Protein AF-A0A498E289-F1 (afdb_monomer)

Nearest PDB structures (foldseek):
  4i1d-assembly1_A  TM=8.345E-01  e=1.025E-07  Bradyrhizobium diazoefficiens USDA 110
  4eqb-assembly2_B  TM=7.811E-01  e=3.019E-08  Streptococcus pneumoniae TCH8431/19A
  5l9s-assembly2_B  TM=6.550E-01  e=3.264E-07  Agrobacterium fabrum str. C58
  2v84-assembly1_A  TM=7.276E-01  e=3.528E-06  Treponema pallidum subsp. pallidum str. Nichols
  6dgv-assembly1_A  TM=7.298E-01  e=1.362E-05  Pseudomonas fluorescens

Radius of gyration: 17.03 Å; Cα contacts (8 Å, |Δi|>4): 244; chains: 1; bounding box: 46×29×48 Å

pLDDT: mean 92.68, std 7.37, range [53.5, 98.56]

Structure (mmCIF, N/CA/C/O backbone):
data_AF-A0A498E289-F1
#
_entry.id   AF-A0A498E289-F1
#
loop_
_atom_site.group_PDB
_atom_site.id
_atom_site.type_symbol
_atom_site.label_atom_id
_atom_site.label_alt_id
_atom_site.label_comp_id
_atom_site.label_asym_id
_atom_site.label_entity_id
_atom_site.label_seq_id
_atom_site.pdbx_PDB_ins_code
_atom_site.Cartn_x
_atom_site.Cartn_y
_atom_site.Cartn_z
_atom_site.occupancy
_atom_site.B_iso_or_equiv
_atom_site.auth_seq_id
_atom_site.auth_comp_id
_atom_site.auth_asym_id
_atom_site.auth_atom_id
_atom_site.pdbx_PDB_model_num
ATOM 1 N N . ASP A 1 1 ? -0.126 7.479 -25.626 1.00 53.50 1 ASP A N 1
ATOM 2 C CA . ASP A 1 1 ? 0.412 6.115 -25.673 1.00 53.50 1 ASP A CA 1
ATOM 3 C C . ASP A 1 1 ? 0.260 5.476 -24.292 1.00 53.50 1 ASP A C 1
ATOM 5 O O . ASP A 1 1 ? 1.021 5.793 -23.390 1.00 53.50 1 ASP A O 1
ATOM 9 N N . PHE A 1 2 ? -0.839 4.753 -24.045 1.00 53.94 2 PHE A N 1
ATOM 10 C CA . PHE A 1 2 ? -1.236 4.316 -22.687 1.00 53.94 2 PHE A CA 1
ATOM 11 C C . PHE A 1 2 ? -0.580 2.993 -22.269 1.00 53.94 2 PHE A C 1
ATOM 13 O O . PHE A 1 2 ? -0.311 2.780 -21.091 1.00 53.94 2 PHE A O 1
ATOM 20 N N . LEU A 1 3 ? -0.308 2.114 -23.236 1.00 62.62 3 LEU A N 1
ATOM 21 C CA . LEU A 1 3 ? 0.202 0.767 -22.981 1.00 62.62 3 LEU A CA 1
ATOM 22 C C . LEU A 1 3 ? 1.709 0.720 -22.714 1.00 62.62 3 LEU A C 1
ATOM 24 O O . LEU A 1 3 ? 2.156 -0.259 -22.131 1.00 62.62 3 LEU A O 1
ATOM 28 N N . LYS A 1 4 ? 2.466 1.756 -23.115 1.00 73.12 4 LYS A N 1
ATOM 29 C CA . LYS A 1 4 ? 3.939 1.768 -23.081 1.00 73.12 4 LYS A CA 1
ATOM 30 C C . LYS A 1 4 ? 4.516 0.467 -23.654 1.00 73.12 4 LYS A C 1
ATOM 32 O O . LYS A 1 4 ? 5.196 -0.266 -22.948 1.00 73.12 4 LYS A O 1
ATOM 37 N N . ALA A 1 5 ? 4.190 0.160 -24.913 1.00 74.25 5 ALA A N 1
ATOM 38 C CA . ALA A 1 5 ? 4.565 -1.102 -25.566 1.00 74.25 5 ALA A CA 1
ATOM 39 C C . ALA A 1 5 ? 6.067 -1.415 -25.437 1.00 74.25 5 ALA A C 1
ATOM 41 O O . ALA A 1 5 ? 6.4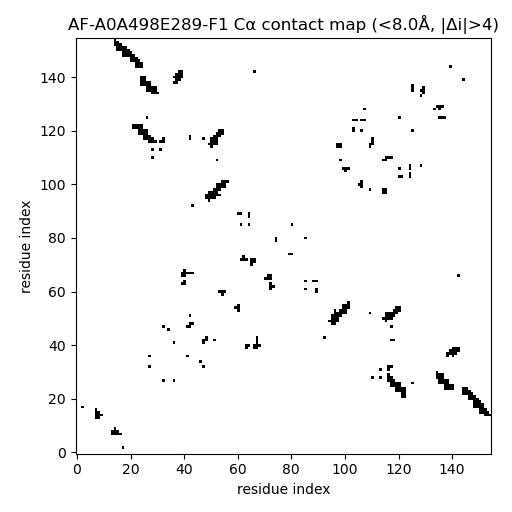34 -2.544 -25.129 1.00 74.25 5 ALA A O 1
ATOM 42 N N . GLU A 1 6 ? 6.902 -0.378 -25.516 1.00 84.12 6 GLU A N 1
ATOM 43 C CA . GLU A 1 6 ? 8.354 -0.430 -25.313 1.00 84.12 6 GLU A CA 1
ATOM 44 C C . GLU A 1 6 ? 8.799 -1.039 -23.966 1.00 84.12 6 GLU A C 1
ATOM 46 O O . GLU A 1 6 ? 9.915 -1.528 -23.859 1.00 84.12 6 GLU A O 1
ATOM 51 N N . TYR A 1 7 ? 7.949 -1.064 -22.928 1.00 83.38 7 TYR A N 1
ATOM 52 C CA . TYR A 1 7 ? 8.266 -1.721 -21.645 1.00 83.38 7 TYR A CA 1
ATOM 53 C C . TYR A 1 7 ? 8.280 -3.248 -21.753 1.00 83.38 7 TYR A C 1
ATOM 55 O O . TYR A 1 7 ? 8.773 -3.925 -20.849 1.00 83.38 7 TYR A O 1
ATOM 63 N N . PHE A 1 8 ? 7.700 -3.786 -22.822 1.00 85.56 8 PHE A N 1
ATOM 64 C CA . PHE A 1 8 ? 7.554 -5.214 -23.065 1.00 85.56 8 PHE A CA 1
ATOM 65 C C . PHE A 1 8 ? 8.393 -5.694 -24.252 1.00 85.56 8 PHE A C 1
ATOM 67 O O . PHE A 1 8 ? 8.268 -6.851 -24.657 1.00 85.56 8 PHE A O 1
ATOM 74 N N . GLU A 1 9 ? 9.237 -4.819 -24.794 1.00 88.25 9 GLU A N 1
ATOM 75 C CA . GLU A 1 9 ? 10.114 -5.092 -25.924 1.00 88.25 9 GLU A CA 1
ATOM 76 C C . GLU A 1 9 ? 11.581 -5.084 -25.486 1.00 88.25 9 GLU A C 1
ATOM 78 O O . GLU A 1 9 ? 11.989 -4.306 -24.623 1.00 88.25 9 GLU A O 1
ATOM 83 N N . GLN A 1 10 ? 12.390 -5.942 -26.102 1.00 87.94 10 GLN A N 1
ATOM 84 C CA . GLN A 1 10 ? 13.845 -5.907 -25.980 1.00 87.94 10 GLN A CA 1
ATOM 85 C C . GLN A 1 10 ? 14.456 -6.255 -27.341 1.00 87.94 10 GLN A C 1
ATOM 87 O O . GLN A 1 10 ? 14.024 -7.197 -27.995 1.00 87.94 10 GLN A O 1
ATOM 92 N N . ASP A 1 11 ? 15.431 -5.465 -27.799 1.00 90.69 11 ASP A N 1
ATOM 93 C CA . ASP A 1 11 ? 16.131 -5.677 -29.078 1.00 90.69 11 ASP A CA 1
ATOM 94 C C . ASP A 1 11 ? 15.202 -5.810 -30.310 1.00 90.69 11 ASP A C 1
ATOM 96 O O . ASP A 1 11 ? 15.543 -6.459 -31.297 1.00 90.69 11 ASP A O 1
ATOM 100 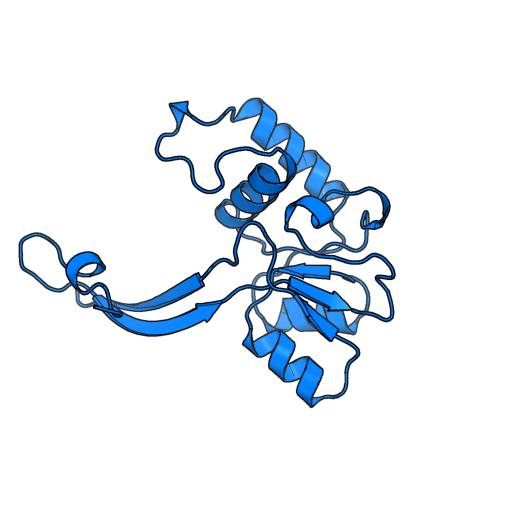N N . GLY A 1 12 ? 14.031 -5.159 -30.270 1.00 88.00 12 GLY A N 1
ATOM 101 C CA . GLY A 1 12 ? 13.028 -5.173 -31.344 1.00 88.00 12 GLY A CA 1
ATOM 102 C C . GLY A 1 12 ? 12.037 -6.342 -31.294 1.00 88.00 12 GLY A C 1
ATOM 103 O O . GLY A 1 12 ? 11.162 -6.419 -32.153 1.00 88.00 12 GLY A O 1
ATOM 104 N N . GLU A 1 13 ? 12.143 -7.219 -30.295 1.00 88.62 13 GLU A N 1
ATOM 105 C CA . GLU A 1 13 ? 11.262 -8.372 -30.093 1.00 88.62 13 GLU A CA 1
ATOM 106 C C . GLU A 1 13 ? 10.309 -8.149 -28.907 1.00 88.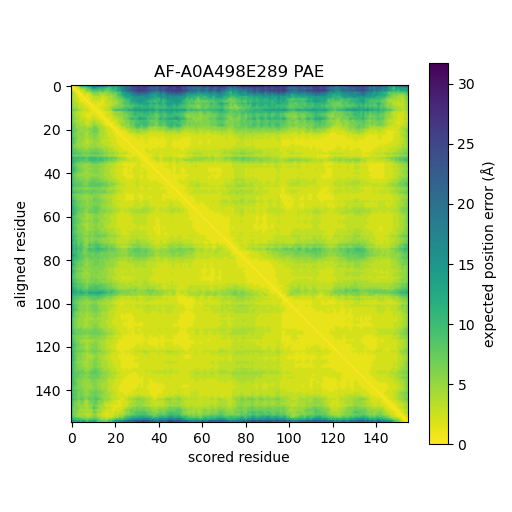62 13 GLU A C 1
ATOM 108 O O . GLU A 1 13 ? 10.677 -7.531 -27.906 1.00 88.62 13 GLU A O 1
ATOM 113 N N . VAL A 1 14 ? 9.083 -8.678 -28.997 1.00 88.62 14 VAL A N 1
ATOM 114 C CA . VAL A 1 14 ? 8.054 -8.567 -27.945 1.00 88.62 14 VAL A CA 1
ATOM 115 C C . VAL A 1 14 ? 8.145 -9.753 -26.985 1.00 88.62 14 VAL A C 1
ATOM 117 O O . VAL A 1 14 ? 7.912 -10.897 -27.373 1.00 88.62 14 VAL A O 1
ATOM 120 N N . TYR A 1 15 ? 8.389 -9.475 -25.704 1.00 89.19 15 TYR A N 1
ATOM 121 C CA . TYR A 1 15 ? 8.521 -10.483 -24.643 1.00 89.19 15 TYR A CA 1
ATOM 122 C C . TYR A 1 15 ? 7.315 -10.555 -23.704 1.00 89.19 15 TYR A C 1
ATOM 124 O O . TYR A 1 15 ? 7.190 -11.513 -22.937 1.00 89.19 15 TYR A O 1
ATOM 132 N N . GLY A 1 16 ? 6.417 -9.570 -23.756 1.00 88.75 16 GLY A N 1
ATOM 133 C CA . GLY A 1 16 ? 5.265 -9.479 -22.866 1.00 88.75 16 GLY A CA 1
ATOM 134 C C . GLY A 1 16 ? 4.034 -8.883 -23.540 1.00 88.75 16 GLY A C 1
ATOM 135 O O . GLY A 1 16 ? 4.115 -7.895 -24.261 1.00 88.75 16 GLY A O 1
ATOM 136 N N . ILE A 1 17 ? 2.867 -9.467 -23.274 1.00 87.31 17 ILE A N 1
ATOM 137 C CA . ILE A 1 17 ? 1.575 -8.894 -23.657 1.00 87.31 17 ILE A CA 1
ATOM 138 C C . ILE A 1 17 ? 0.827 -8.518 -22.375 1.00 87.31 17 ILE A C 1
ATOM 140 O O . ILE A 1 17 ? 0.449 -9.418 -21.612 1.00 87.31 17 ILE A O 1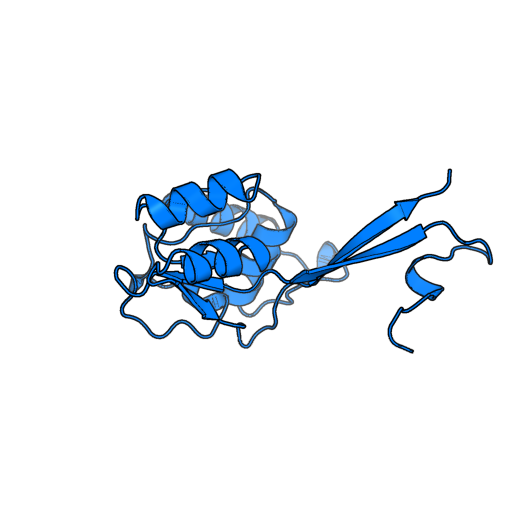
ATOM 144 N N . PRO A 1 18 ? 0.594 -7.221 -22.103 1.00 85.06 18 PRO A N 1
ATOM 145 C CA . PRO A 1 18 ? -0.149 -6.792 -20.925 1.00 85.06 18 PRO A CA 1
ATOM 146 C C . PRO A 1 18 ? -1.596 -7.291 -20.994 1.00 85.06 18 PRO A C 1
ATOM 148 O O . PRO A 1 18 ? -2.286 -7.132 -21.998 1.00 85.06 18 PRO A O 1
ATOM 151 N N . ARG A 1 19 ? -2.063 -7.896 -19.900 1.00 86.69 19 ARG A N 1
ATOM 152 C CA . ARG A 1 19 ? -3.389 -8.523 -19.788 1.00 86.69 19 ARG A CA 1
ATOM 153 C C . ARG A 1 19 ? -4.281 -7.821 -18.776 1.00 86.69 19 ARG A C 1
ATOM 155 O O . ARG A 1 19 ? -5.460 -7.613 -19.039 1.00 86.69 19 ARG A O 1
ATOM 162 N N . SER A 1 20 ? -3.736 -7.486 -17.611 1.00 87.38 20 SER A N 1
ATOM 163 C CA . SER A 1 20 ? -4.477 -6.799 -16.551 1.00 87.38 20 SER A CA 1
ATOM 164 C C . SER A 1 20 ? -3.658 -5.670 -15.969 1.00 87.38 20 SER A C 1
ATOM 166 O O . SER A 1 20 ? -2.441 -5.781 -15.848 1.00 87.38 20 SER A O 1
ATOM 168 N N . PHE A 1 21 ? -4.364 -4.641 -15.526 1.00 87.12 21 PHE A N 1
ATOM 169 C CA . PHE A 1 21 ? -3.855 -3.555 -14.707 1.00 87.12 21 PHE A CA 1
ATOM 170 C C . PHE A 1 21 ? -4.586 -3.569 -13.366 1.00 87.12 21 PHE A C 1
ATOM 172 O O . PHE A 1 21 ? -5.786 -3.843 -13.317 1.00 87.12 21 PHE A O 1
ATOM 179 N N . GLY A 1 22 ? -3.883 -3.241 -12.291 1.00 90.44 22 GLY A N 1
ATOM 180 C CA . GLY A 1 22 ? -4.498 -3.032 -10.991 1.00 90.44 22 GLY A CA 1
ATOM 181 C C . GLY A 1 22 ? -3.730 -2.025 -10.155 1.00 90.44 22 GLY A C 1
ATOM 182 O O . GLY A 1 22 ? -2.580 -1.698 -10.442 1.00 90.44 22 GLY A O 1
ATOM 183 N N . GLN A 1 23 ? -4.391 -1.529 -9.114 1.00 94.19 23 GLN A N 1
ATOM 184 C CA . GLN A 1 23 ? -3.818 -0.602 -8.145 1.00 94.19 23 GLN A CA 1
ATOM 185 C C . GLN A 1 23 ? -3.910 -1.193 -6.740 1.00 94.19 23 GLN A C 1
ATOM 187 O O . GLN A 1 23 ? -4.767 -2.043 -6.464 1.00 94.19 23 GLN A O 1
ATOM 192 N N . THR A 1 24 ? -3.028 -0.708 -5.877 1.00 96.25 24 THR A N 1
ATOM 193 C CA . THR A 1 24 ? -2.943 -1.048 -4.461 1.00 96.25 24 THR A CA 1
ATOM 194 C C . THR A 1 24 ? -3.133 0.231 -3.633 1.00 96.25 24 THR A C 1
ATOM 196 O O . THR A 1 24 ? -2.145 0.790 -3.143 1.00 96.25 24 THR A O 1
ATOM 199 N N . PRO A 1 25 ? -4.356 0.793 -3.567 1.00 97.38 25 PRO A N 1
ATOM 2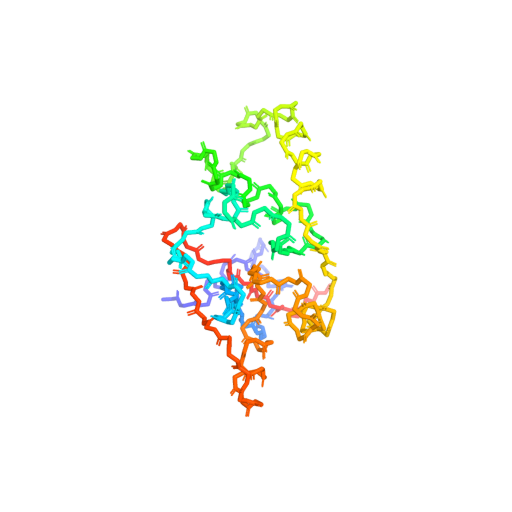00 C CA . PRO A 1 25 ? -4.664 1.887 -2.644 1.00 97.38 25 PRO A CA 1
ATOM 201 C C . PRO A 1 25 ? -4.674 1.389 -1.192 1.00 97.38 25 PRO A C 1
ATOM 203 O O . PRO A 1 25 ? -4.451 0.206 -0.925 1.00 97.38 25 PRO A O 1
ATOM 206 N N . LEU A 1 26 ? -4.959 2.294 -0.262 1.00 98.31 26 LEU A N 1
ATOM 207 C CA . LEU A 1 26 ? -5.214 1.962 1.132 1.00 98.31 26 LEU A CA 1
ATOM 208 C C . LEU A 1 26 ? -6.686 1.568 1.310 1.00 98.31 26 LEU A C 1
ATOM 210 O O . LEU A 1 26 ? -7.584 2.244 0.803 1.00 98.31 26 LEU A O 1
ATOM 214 N N . ALA A 1 27 ? -6.913 0.466 2.018 1.00 98.50 27 ALA A N 1
ATOM 215 C CA . ALA A 1 27 ? -8.181 0.149 2.658 1.00 98.50 27 ALA A CA 1
ATOM 216 C C . ALA A 1 27 ? -8.142 0.685 4.086 1.00 98.50 27 ALA A C 1
ATOM 218 O O . ALA A 1 27 ? -7.193 0.372 4.804 1.00 98.50 27 ALA A O 1
ATOM 219 N N . VAL A 1 28 ? -9.154 1.450 4.484 1.00 98.56 28 VAL A N 1
ATOM 220 C CA . VAL A 1 28 ? -9.298 1.996 5.839 1.00 98.56 28 VAL A CA 1
ATOM 221 C C . VAL A 1 28 ? -10.623 1.503 6.407 1.00 98.56 28 VAL A C 1
ATOM 223 O O . VAL A 1 28 ? -11.670 1.808 5.847 1.00 98.56 28 VAL A O 1
ATOM 226 N N . ASN A 1 29 ? -10.588 0.711 7.476 1.00 98.31 29 ASN A N 1
ATOM 227 C CA . ASN A 1 29 ? -11.777 0.311 8.220 1.00 98.31 29 ASN A CA 1
ATOM 228 C C . ASN A 1 29 ? -12.191 1.462 9.151 1.00 98.31 29 ASN A C 1
ATOM 230 O O . ASN A 1 29 ? -11.501 1.744 10.132 1.00 98.31 29 ASN A O 1
ATOM 234 N N . THR A 1 30 ? -13.307 2.120 8.839 1.00 97.81 30 THR A N 1
ATOM 235 C CA . THR A 1 30 ? -13.772 3.328 9.539 1.00 97.81 30 THR A CA 1
ATOM 236 C C . THR A 1 30 ? -14.371 3.054 10.917 1.00 97.81 30 THR A C 1
ATOM 238 O O . THR A 1 30 ? -14.616 4.002 11.656 1.00 97.81 30 THR A O 1
ATOM 241 N N . ASP A 1 31 ? -14.591 1.788 11.283 1.00 96.75 31 ASP A N 1
ATOM 242 C CA . ASP A 1 31 ? -15.022 1.415 12.639 1.00 96.75 31 ASP A CA 1
ATOM 243 C C . ASP A 1 31 ? -13.832 1.305 13.613 1.00 96.75 31 ASP A C 1
ATOM 245 O O . ASP A 1 31 ? -14.019 1.349 14.827 1.00 96.75 31 ASP A O 1
ATOM 249 N N . ILE A 1 32 ? -12.604 1.183 13.090 1.00 96.25 32 ILE A N 1
ATOM 250 C CA . ILE A 1 32 ? -11.366 1.016 13.875 1.00 96.25 32 ILE A CA 1
ATOM 251 C C . ILE A 1 32 ? -10.485 2.264 13.791 1.00 96.25 32 ILE A C 1
ATOM 253 O O . ILE A 1 32 ? -9.853 2.658 14.770 1.00 96.25 32 ILE A O 1
ATOM 257 N N . VAL A 1 33 ? -10.396 2.864 12.602 1.00 97.81 33 VAL A N 1
ATOM 258 C CA . VAL A 1 33 ? -9.480 3.967 12.315 1.00 97.81 33 VAL A CA 1
ATOM 259 C C . VAL A 1 33 ? -10.246 5.283 12.301 1.00 97.81 33 VAL A C 1
ATOM 261 O O . VAL A 1 33 ? -10.968 5.581 11.356 1.00 97.81 33 VAL A O 1
ATOM 264 N N . GLU A 1 34 ? -10.047 6.086 13.347 1.00 93.69 34 GLU A N 1
ATOM 265 C CA . GLU A 1 34 ? -10.668 7.413 13.474 1.00 93.69 34 GLU A CA 1
ATOM 266 C C . GLU A 1 34 ? -9.850 8.536 12.817 1.00 93.69 34 GLU A C 1
ATOM 268 O O . GLU A 1 34 ? -10.388 9.602 12.513 1.00 93.69 34 GLU A O 1
ATOM 273 N N . GLN A 1 35 ? -8.539 8.336 12.627 1.00 94.12 35 GLN A N 1
ATOM 274 C CA . GLN A 1 35 ? -7.688 9.350 12.007 1.00 94.12 35 GLN A CA 1
ATOM 275 C C . GLN A 1 35 ? -7.923 9.438 10.494 1.00 94.12 35 GLN A C 1
ATOM 277 O O . GLN A 1 35 ? -8.131 8.428 9.824 1.00 94.12 35 GLN A O 1
ATOM 282 N N . ASP A 1 36 ? -7.813 10.648 9.948 1.00 96.12 36 ASP A N 1
ATOM 283 C CA . ASP A 1 36 ? -7.855 10.868 8.504 1.00 96.12 36 ASP A CA 1
ATOM 284 C C . ASP A 1 36 ? -6.560 10.347 7.863 1.00 96.12 36 ASP A C 1
ATOM 286 O O . ASP A 1 36 ? -5.489 10.934 8.025 1.00 96.12 36 ASP A O 1
ATOM 290 N N . VAL A 1 37 ? -6.649 9.202 7.183 1.00 98.00 37 VAL A N 1
ATOM 291 C CA . VAL A 1 37 ? -5.524 8.586 6.473 1.00 98.00 37 VAL A CA 1
ATOM 292 C C . VAL A 1 37 ? -5.490 9.146 5.060 1.00 98.00 37 VAL A C 1
ATOM 294 O O . VAL A 1 37 ? -6.407 8.922 4.274 1.00 98.00 37 VAL A O 1
ATOM 297 N N . THR A 1 38 ? -4.404 9.826 4.703 1.00 97.69 38 THR A N 1
ATOM 298 C CA . THR A 1 38 ? -4.240 10.473 3.390 1.00 97.69 38 THR A CA 1
ATOM 299 C C . THR A 1 38 ? -2.904 10.153 2.722 1.00 97.69 38 THR A C 1
ATOM 301 O O . THR A 1 38 ? -2.703 10.470 1.545 1.00 97.69 38 THR A O 1
ATOM 304 N N . ALA A 1 39 ? -1.995 9.495 3.440 1.00 97.31 39 ALA A N 1
ATOM 305 C CA . ALA A 1 39 ? -0.631 9.235 3.015 1.00 97.31 39 ALA A CA 1
ATOM 306 C C . ALA A 1 39 ? -0.165 7.814 3.381 1.00 97.31 39 ALA A C 1
ATOM 308 O O . ALA A 1 39 ? -0.661 7.186 4.314 1.00 97.31 39 ALA A O 1
ATOM 309 N N . LEU A 1 40 ? 0.822 7.293 2.648 1.00 95.94 40 LEU A N 1
ATOM 310 C CA . LEU A 1 40 ? 1.537 6.069 3.032 1.00 95.94 40 LEU A CA 1
ATOM 311 C C . LEU A 1 40 ? 2.334 6.283 4.324 1.00 95.94 40 LEU A C 1
ATOM 313 O O . LEU A 1 40 ? 2.453 5.358 5.127 1.00 95.94 40 LEU A O 1
ATOM 317 N N . ALA A 1 41 ? 2.858 7.493 4.529 1.00 95.44 41 ALA A N 1
ATOM 318 C CA . ALA A 1 41 ? 3.562 7.879 5.744 1.00 95.44 41 ALA A CA 1
ATOM 319 C C . ALA A 1 41 ? 2.693 7.752 7.008 1.00 95.44 41 ALA A C 1
ATOM 321 O O . ALA A 1 41 ? 3.225 7.435 8.073 1.00 95.44 41 ALA A O 1
ATOM 322 N N . ASP A 1 42 ? 1.369 7.914 6.891 1.00 95.81 42 ASP A N 1
ATOM 323 C CA . ASP A 1 42 ? 0.450 7.792 8.029 1.00 95.81 42 ASP A CA 1
ATOM 324 C C . ASP A 1 42 ? 0.515 6.394 8.655 1.00 95.81 42 ASP A C 1
ATOM 326 O O . ASP A 1 42 ? 0.376 6.252 9.861 1.00 95.81 42 ASP A O 1
ATOM 330 N N . LEU A 1 43 ? 0.827 5.356 7.871 1.00 94.31 43 LEU A N 1
ATOM 331 C CA . LEU A 1 43 ? 0.928 3.969 8.345 1.00 94.31 43 LEU A CA 1
ATOM 332 C C . LEU A 1 43 ? 2.042 3.733 9.387 1.00 94.31 43 LEU A C 1
ATOM 334 O O . LEU A 1 43 ? 2.165 2.632 9.926 1.00 94.31 43 LEU A O 1
ATOM 338 N N . TRP A 1 44 ? 2.884 4.735 9.632 1.00 92.56 44 TRP A N 1
ATOM 339 C CA . TRP A 1 44 ? 3.983 4.704 10.597 1.00 92.56 44 TRP A CA 1
ATOM 340 C C . TRP A 1 44 ? 3.741 5.596 11.817 1.00 92.56 44 TRP A C 1
ATOM 342 O O . TRP A 1 44 ? 4.637 5.752 12.647 1.00 92.56 44 TRP A O 1
ATOM 352 N N . THR A 1 45 ? 2.558 6.197 11.943 1.00 92.12 45 THR A N 1
ATOM 353 C CA . THR A 1 45 ? 2.231 7.051 13.083 1.00 92.12 45 THR A CA 1
ATOM 354 C C . THR A 1 45 ? 1.800 6.222 14.292 1.00 92.12 45 THR A C 1
ATOM 356 O O . THR A 1 45 ? 1.223 5.141 14.173 1.00 92.12 45 THR A O 1
ATOM 359 N N . GLU A 1 46 ? 2.068 6.751 15.487 1.00 92.00 46 GLU A N 1
ATOM 360 C CA . GLU A 1 46 ? 1.681 6.124 16.756 1.00 92.00 46 GLU A CA 1
ATOM 361 C C . GLU A 1 46 ? 0.177 5.787 16.851 1.00 92.00 46 GLU A C 1
ATOM 363 O O . GLU A 1 46 ? -0.131 4.687 17.306 1.00 92.00 46 GLU A O 1
ATOM 368 N N . PRO A 1 47 ? -0.772 6.627 16.376 1.00 93.38 47 PRO A N 1
ATOM 369 C CA . PRO A 1 47 ? -2.199 6.304 16.452 1.00 93.38 47 PRO A CA 1
ATOM 370 C C . PRO A 1 47 ? -2.632 5.076 15.644 1.00 93.38 47 PRO A C 1
ATOM 372 O O . PRO A 1 47 ? -3.684 4.513 15.931 1.00 93.38 47 PRO A O 1
ATOM 375 N N . LEU A 1 48 ? -1.855 4.657 14.640 1.00 94.94 48 LEU A N 1
ATOM 376 C CA . LEU A 1 48 ? -2.140 3.445 13.870 1.00 94.94 48 LEU A CA 1
ATOM 377 C C . LEU A 1 48 ? -1.328 2.226 14.324 1.00 94.94 48 LEU A C 1
ATOM 379 O O . LEU A 1 48 ? -1.518 1.126 13.793 1.00 94.94 48 LEU A O 1
ATOM 383 N N . ALA A 1 49 ? -0.422 2.385 15.290 1.00 93.69 49 ALA A N 1
ATOM 384 C CA . ALA A 1 49 ? 0.383 1.282 15.794 1.00 93.69 49 ALA A CA 1
ATOM 385 C C . ALA A 1 49 ? -0.510 0.121 16.265 1.00 93.69 49 ALA A C 1
ATOM 387 O O . ALA A 1 49 ? -1.478 0.314 16.997 1.00 93.69 49 ALA A O 1
ATOM 388 N N . GLY A 1 50 ? -0.190 -1.098 15.824 1.00 94.81 50 GLY A N 1
ATOM 389 C CA . GLY A 1 50 ? -0.938 -2.303 16.184 1.00 94.81 50 GLY A CA 1
ATOM 390 C C . GLY A 1 50 ? -2.215 -2.554 15.379 1.00 94.81 50 GLY A C 1
ATOM 391 O O . GLY A 1 50 ? -2.809 -3.607 15.568 1.00 94.81 50 GLY A O 1
ATOM 392 N N . VAL A 1 51 ? -2.616 -1.657 14.466 1.00 96.69 51 VAL A N 1
ATOM 393 C CA . VAL A 1 51 ? -3.751 -1.880 13.539 1.00 96.69 51 VAL A CA 1
ATOM 394 C C . VAL A 1 51 ? -3.367 -1.753 12.064 1.00 96.69 51 VAL A C 1
ATOM 396 O O . VAL A 1 51 ? -4.197 -1.964 11.180 1.00 96.69 51 VAL A O 1
ATOM 399 N N . VAL A 1 52 ? -2.113 -1.424 11.750 1.00 96.69 52 VAL A N 1
ATOM 400 C CA . VAL A 1 52 ? -1.657 -1.387 10.356 1.00 96.69 52 VAL A CA 1
ATOM 401 C C . VAL A 1 52 ? -1.319 -2.787 9.865 1.00 96.69 52 VAL A C 1
ATOM 403 O O . VAL A 1 52 ? -0.537 -3.48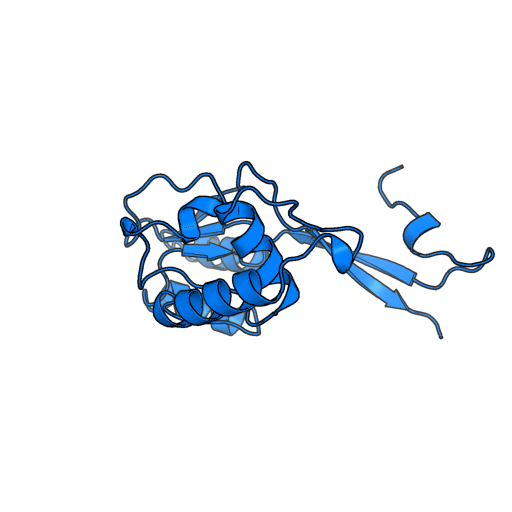9 10.500 1.00 96.69 52 VAL A O 1
ATOM 406 N N . GLY A 1 53 ? -1.819 -3.157 8.691 1.00 96.62 53 GLY A N 1
ATOM 407 C CA . GLY A 1 53 ? -1.405 -4.350 7.957 1.00 96.62 53 GLY A CA 1
ATOM 408 C C . GLY A 1 53 ? -0.501 -4.036 6.766 1.00 96.62 53 GLY A C 1
ATOM 409 O O . GLY A 1 53 ? -0.261 -2.882 6.404 1.00 96.62 53 GLY A O 1
ATOM 410 N N . GLY A 1 54 ? 0.003 -5.072 6.106 1.00 94.81 54 GLY A N 1
ATOM 411 C CA . GLY A 1 54 ? 0.845 -4.883 4.930 1.00 94.81 54 GLY A CA 1
ATOM 412 C C . GLY A 1 54 ? 1.011 -6.130 4.083 1.00 94.81 54 GLY A C 1
ATOM 413 O O . GLY A 1 54 ? 0.729 -7.249 4.503 1.00 94.81 54 GLY A O 1
ATOM 414 N N . ARG A 1 55 ? 1.509 -5.942 2.860 1.00 94.94 55 ARG A N 1
ATOM 415 C CA . ARG A 1 55 ? 1.875 -7.069 2.004 1.00 94.94 55 ARG A CA 1
ATOM 416 C C . ARG A 1 55 ? 3.149 -7.719 2.541 1.00 94.94 55 ARG A C 1
ATOM 418 O O . ARG A 1 55 ? 4.132 -7.021 2.774 1.00 94.94 55 ARG A O 1
ATOM 425 N N . ASP A 1 56 ? 3.164 -9.041 2.639 1.00 95.12 56 ASP A N 1
ATOM 426 C CA . ASP A 1 56 ? 4.388 -9.832 2.833 1.00 95.12 56 ASP A CA 1
ATOM 427 C C . ASP A 1 56 ? 5.255 -9.841 1.550 1.00 95.12 56 ASP A C 1
ATOM 429 O O . ASP A 1 56 ? 5.354 -10.827 0.821 1.00 95.12 56 ASP A O 1
ATOM 433 N N . ASP A 1 57 ? 5.764 -8.665 1.181 1.00 93.62 57 ASP A N 1
ATOM 434 C CA . ASP A 1 57 ? 6.603 -8.417 0.011 1.00 93.62 57 ASP A CA 1
ATOM 435 C C . ASP A 1 57 ? 7.651 -7.366 0.379 1.00 93.62 57 ASP A C 1
ATOM 437 O O . ASP A 1 57 ? 7.326 -6.207 0.653 1.00 93.62 57 ASP A O 1
ATOM 441 N N . ALA A 1 58 ? 8.923 -7.768 0.379 1.00 90.50 58 ALA A N 1
ATOM 442 C CA . ALA A 1 58 ? 10.016 -6.907 0.816 1.00 90.50 58 ALA A CA 1
ATOM 443 C C . ALA A 1 58 ? 10.097 -5.604 0.006 1.00 90.50 58 ALA A C 1
ATOM 445 O O . ALA A 1 58 ? 10.334 -4.544 0.575 1.00 90.50 58 ALA A O 1
ATOM 446 N N . ARG A 1 59 ? 9.851 -5.646 -1.310 1.00 90.12 59 ARG A N 1
ATOM 447 C CA . ARG A 1 59 ? 9.934 -4.453 -2.162 1.00 90.12 59 ARG A CA 1
ATOM 448 C C . ARG A 1 59 ? 8.873 -3.426 -1.777 1.00 90.12 59 ARG A C 1
ATOM 450 O O . ARG A 1 59 ? 9.159 -2.230 -1.767 1.00 90.12 59 ARG A O 1
ATOM 457 N N . LEU A 1 60 ? 7.656 -3.872 -1.482 1.00 92.31 60 LEU A N 1
ATOM 458 C CA . LEU A 1 60 ? 6.588 -2.978 -1.043 1.00 92.31 60 LEU A CA 1
ATOM 459 C C . LEU A 1 60 ? 6.844 -2.436 0.361 1.00 92.31 60 LEU A C 1
ATOM 461 O O . LEU A 1 60 ? 6.632 -1.248 0.580 1.00 92.31 60 LEU A O 1
ATOM 465 N N . GLN A 1 61 ? 7.370 -3.255 1.274 1.00 93.06 61 GLN A N 1
ATOM 466 C CA . GLN A 1 61 ? 7.741 -2.785 2.610 1.00 93.06 61 GLN A CA 1
ATOM 467 C C . GLN A 1 61 ? 8.806 -1.677 2.556 1.00 93.06 61 GLN A C 1
ATOM 469 O O . GLN A 1 61 ? 8.657 -0.662 3.234 1.00 93.06 61 GLN A O 1
ATOM 474 N N . VAL A 1 62 ? 9.816 -1.803 1.684 1.00 94.00 62 VAL A N 1
ATOM 475 C CA . VAL A 1 62 ? 10.801 -0.731 1.439 1.00 94.00 62 VAL A CA 1
ATOM 476 C C . VAL A 1 62 ? 10.127 0.540 0.920 1.00 94.00 62 VAL A C 1
ATOM 478 O O . VAL A 1 62 ? 10.391 1.623 1.431 1.00 94.00 62 VAL A O 1
ATOM 481 N N . LEU A 1 63 ? 9.216 0.424 -0.051 1.00 94.06 63 LEU A N 1
ATOM 482 C CA . LEU A 1 63 ? 8.489 1.576 -0.595 1.00 94.06 63 LEU A CA 1
ATOM 483 C C . LEU A 1 63 ? 7.688 2.312 0.491 1.00 94.06 63 LEU A C 1
ATOM 485 O O . LEU A 1 63 ? 7.731 3.539 0.552 1.00 94.06 63 LEU A O 1
ATOM 489 N N . TYR A 1 64 ? 6.974 1.580 1.351 1.00 92.75 64 TYR A N 1
ATOM 490 C CA . TYR A 1 64 ? 6.178 2.174 2.431 1.00 92.75 64 TYR A CA 1
ATOM 491 C C . TYR A 1 64 ? 7.055 2.818 3.503 1.00 92.75 64 TYR A C 1
ATOM 493 O O . TYR A 1 64 ? 6.753 3.919 3.958 1.00 92.75 64 TYR A O 1
ATOM 501 N N . ARG A 1 65 ? 8.167 2.172 3.871 1.00 94.56 65 ARG A N 1
ATOM 502 C CA . ARG A 1 65 ? 9.168 2.757 4.770 1.00 94.56 65 ARG A CA 1
ATOM 503 C C . ARG A 1 65 ? 9.724 4.054 4.183 1.00 94.56 65 ARG A C 1
ATOM 505 O O . ARG A 1 65 ? 9.802 5.054 4.890 1.00 94.56 65 ARG A O 1
ATOM 512 N N . ASN A 1 66 ? 10.077 4.068 2.900 1.00 95.50 66 ASN A N 1
ATOM 513 C CA . ASN A 1 66 ? 10.643 5.254 2.259 1.00 95.50 66 ASN A CA 1
ATOM 514 C C . ASN A 1 66 ? 9.645 6.414 2.220 1.00 95.50 66 ASN A C 1
ATOM 516 O O . ASN A 1 66 ? 10.038 7.543 2.500 1.00 95.50 66 ASN A O 1
ATOM 520 N N . ALA A 1 67 ? 8.357 6.142 1.977 1.00 94.69 67 ALA A N 1
ATOM 521 C CA . ALA A 1 67 ? 7.313 7.158 2.106 1.00 94.69 67 ALA A CA 1
ATOM 522 C C . ALA A 1 67 ? 7.294 7.778 3.515 1.00 94.69 67 ALA A C 1
ATOM 524 O O . ALA A 1 67 ? 7.336 8.998 3.650 1.00 94.69 67 ALA A O 1
ATOM 525 N N . ALA A 1 68 ? 7.337 6.947 4.561 1.00 93.44 68 ALA A N 1
ATOM 526 C CA . ALA A 1 68 ? 7.341 7.408 5.950 1.00 93.44 68 ALA A CA 1
ATOM 527 C C . ALA A 1 68 ? 8.590 8.213 6.343 1.00 93.44 68 ALA A C 1
ATOM 529 O O . ALA A 1 68 ? 8.519 9.089 7.202 1.00 93.44 68 ALA A O 1
ATOM 530 N N . LYS A 1 69 ? 9.739 7.936 5.719 1.00 94.50 69 LYS A N 1
ATOM 531 C CA . LYS A 1 69 ? 11.008 8.630 5.993 1.00 94.50 69 LYS A CA 1
ATOM 532 C C . LYS A 1 69 ? 11.275 9.809 5.050 1.00 94.50 69 LYS A C 1
ATOM 534 O O . LYS A 1 69 ? 12.281 10.493 5.214 1.00 94.50 69 LYS A O 1
ATOM 539 N N . GLY A 1 70 ? 10.386 10.069 4.087 1.00 93.50 70 GLY A N 1
ATOM 540 C CA . GLY A 1 70 ? 10.579 11.110 3.072 1.00 93.50 70 GLY A CA 1
ATOM 541 C C . GLY A 1 70 ? 11.710 10.798 2.085 1.00 93.50 70 GLY A C 1
ATOM 542 O O . GLY A 1 70 ? 12.303 11.708 1.508 1.00 93.50 70 GLY A O 1
ATOM 543 N N . GLU A 1 71 ? 12.027 9.520 1.902 1.00 94.38 71 GLU A N 1
ATOM 544 C CA . GLU A 1 71 ? 13.053 9.038 0.983 1.00 94.38 71 GLU A CA 1
ATOM 545 C C . GLU A 1 71 ? 12.477 8.732 -0.410 1.00 94.38 71 GLU A C 1
ATOM 547 O O . GLU A 1 71 ? 11.263 8.558 -0.566 1.00 94.38 71 GLU A O 1
ATOM 552 N N . PRO A 1 72 ? 13.321 8.621 -1.456 1.00 92.75 72 PRO A N 1
ATOM 553 C CA . PRO A 1 72 ? 12.866 8.195 -2.774 1.00 92.75 72 PRO A CA 1
ATOM 554 C C . PRO A 1 72 ? 12.095 6.867 -2.711 1.00 92.75 72 PRO A C 1
ATOM 556 O O . PRO A 1 72 ? 12.632 5.838 -2.306 1.00 92.75 72 PRO A O 1
ATOM 559 N N . LEU A 1 73 ? 10.836 6.866 -3.163 1.00 91.25 73 LEU A N 1
ATOM 560 C CA . LEU A 1 73 ? 9.961 5.681 -3.107 1.00 91.25 73 LEU A CA 1
ATOM 561 C C . LEU A 1 73 ? 10.494 4.481 -3.902 1.00 91.25 73 LEU A C 1
ATOM 563 O O . LEU A 1 73 ? 10.167 3.334 -3.608 1.00 91.25 73 LEU A O 1
ATOM 567 N N . ASN A 1 74 ? 11.263 4.748 -4.958 1.00 88.62 74 ASN A N 1
ATOM 568 C CA . ASN A 1 74 ? 11.841 3.736 -5.835 1.00 88.62 74 ASN A CA 1
ATOM 569 C C . ASN A 1 74 ? 13.257 4.189 -6.237 1.00 88.62 74 ASN A C 1
ATOM 571 O O . ASN A 1 74 ? 13.404 4.826 -7.286 1.00 88.62 74 ASN A O 1
ATOM 575 N N . PRO A 1 75 ? 14.270 3.939 -5.388 1.00 90.75 75 PRO A N 1
ATOM 576 C CA . PRO A 1 75 ? 15.652 4.322 -5.663 1.00 90.75 75 PRO A CA 1
ATOM 577 C C . PRO A 1 75 ? 16.167 3.629 -6.931 1.00 90.75 75 PRO A C 1
ATOM 579 O O . PRO A 1 75 ? 15.775 2.501 -7.243 1.00 90.75 75 PRO A O 1
ATOM 582 N N . ALA A 1 76 ? 17.016 4.327 -7.688 1.00 89.62 76 ALA A N 1
ATOM 583 C CA . ALA A 1 76 ? 17.538 3.838 -8.965 1.00 89.62 76 ALA A CA 1
ATOM 584 C C . ALA A 1 76 ? 18.844 3.043 -8.804 1.00 89.62 76 ALA A C 1
ATOM 586 O O . ALA A 1 76 ? 19.172 2.241 -9.679 1.00 89.62 76 ALA A O 1
ATOM 587 N N . SER A 1 77 ? 19.564 3.241 -7.696 1.00 92.19 77 SER A N 1
ATOM 588 C CA . SER A 1 77 ? 20.779 2.511 -7.338 1.00 92.19 77 SER A CA 1
ATOM 589 C C . SER A 1 77 ? 20.698 1.942 -5.921 1.00 92.19 77 SER A C 1
ATOM 591 O O . SER A 1 77 ? 20.007 2.478 -5.058 1.00 92.19 77 SER A O 1
ATOM 593 N N . ALA A 1 78 ? 21.451 0.870 -5.669 1.00 90.75 78 ALA A N 1
ATOM 594 C CA . ALA A 1 78 ? 21.672 0.358 -4.317 1.00 90.75 78 ALA A CA 1
ATOM 595 C C . ALA A 1 78 ? 22.501 1.334 -3.462 1.00 90.75 78 ALA A C 1
ATOM 597 O O . ALA A 1 78 ? 22.320 1.375 -2.252 1.00 90.75 78 ALA A O 1
ATOM 598 N N . ASP A 1 79 ? 23.357 2.147 -4.088 1.00 93.88 79 ASP A N 1
ATOM 599 C CA . ASP A 1 79 ? 24.156 3.167 -3.393 1.00 93.88 79 ASP A CA 1
ATOM 600 C C . ASP A 1 79 ? 23.293 4.314 -2.835 1.00 93.88 79 ASP A C 1
ATOM 602 O O . ASP A 1 79 ? 23.732 5.041 -1.947 1.00 93.88 79 ASP A O 1
ATOM 606 N N . ASP A 1 80 ? 22.056 4.461 -3.328 1.00 90.62 80 ASP A N 1
ATOM 607 C CA . ASP A 1 80 ? 21.084 5.447 -2.839 1.00 90.62 80 ASP A CA 1
ATOM 608 C C . ASP A 1 80 ? 20.334 4.956 -1.584 1.00 90.62 80 ASP A C 1
ATOM 610 O O . ASP A 1 80 ? 19.421 5.633 -1.109 1.00 90.62 80 ASP A O 1
ATOM 614 N N . VAL A 1 81 ? 20.662 3.761 -1.075 1.00 94.62 81 VAL A N 1
ATOM 615 C CA . VAL A 1 81 ? 19.929 3.092 0.006 1.00 94.62 81 VAL A CA 1
ATOM 616 C C . VAL A 1 81 ? 20.840 2.850 1.205 1.00 94.62 81 VAL A C 1
ATOM 618 O O . VAL A 1 81 ? 21.798 2.080 1.138 1.00 94.62 81 VAL A O 1
ATOM 621 N N . ASP A 1 82 ? 20.485 3.439 2.347 1.00 95.62 82 ASP A N 1
ATOM 622 C CA . ASP A 1 82 ? 21.049 3.054 3.642 1.00 95.62 82 ASP A CA 1
ATOM 623 C C . ASP A 1 82 ? 20.391 1.748 4.113 1.00 95.62 82 ASP A C 1
ATOM 625 O O . ASP A 1 82 ? 19.334 1.741 4.749 1.00 95.62 82 ASP A O 1
ATOM 629 N N . PHE A 1 83 ? 20.998 0.615 3.752 1.00 95.88 83 PHE A N 1
ATOM 630 C CA . PHE A 1 83 ? 20.459 -0.708 4.074 1.00 95.88 83 PHE A CA 1
ATOM 631 C C . PHE A 1 83 ? 20.448 -1.024 5.572 1.00 95.88 83 PHE A C 1
ATOM 633 O O . PHE A 1 83 ? 19.592 -1.798 6.006 1.00 95.88 83 PHE A O 1
ATOM 640 N N . ASP A 1 84 ? 21.354 -0.442 6.359 1.00 97.19 84 ASP A N 1
ATOM 641 C CA . ASP A 1 84 ? 21.392 -0.669 7.803 1.00 97.19 84 ASP A CA 1
ATOM 642 C C . ASP A 1 84 ? 20.214 0.044 8.475 1.00 97.19 84 ASP A C 1
ATOM 644 O O . ASP A 1 84 ? 19.471 -0.579 9.240 1.00 97.19 84 ASP A O 1
ATOM 648 N N . SER A 1 85 ? 19.977 1.313 8.120 1.00 96.75 85 SER A N 1
ATOM 649 C CA . SER A 1 85 ? 18.812 2.069 8.592 1.00 96.75 85 SER A CA 1
ATOM 650 C C . SER A 1 85 ? 17.501 1.450 8.109 1.00 96.75 85 SER A C 1
ATOM 652 O O . SER A 1 85 ? 16.588 1.236 8.908 1.00 96.75 85 SER A O 1
ATOM 654 N N . LEU A 1 86 ? 17.423 1.086 6.826 1.00 96.38 86 LEU A N 1
ATOM 655 C CA . LEU A 1 86 ? 16.256 0.428 6.246 1.00 96.38 86 LEU A CA 1
ATOM 656 C C . LEU A 1 86 ? 15.921 -0.873 6.980 1.00 96.38 86 LEU A C 1
ATOM 658 O O . LEU A 1 86 ? 14.763 -1.118 7.315 1.00 96.38 86 LEU A O 1
ATOM 662 N N . ARG A 1 87 ? 16.925 -1.715 7.246 1.00 95.69 87 ARG A N 1
ATOM 663 C CA . ARG A 1 87 ? 16.725 -2.982 7.952 1.00 95.69 87 ARG A CA 1
ATOM 664 C C . ARG A 1 87 ? 16.255 -2.760 9.386 1.00 95.69 87 ARG A C 1
ATOM 666 O O . ARG A 1 87 ? 15.369 -3.488 9.821 1.00 95.69 87 ARG A O 1
ATOM 673 N N . ALA A 1 88 ? 16.844 -1.805 10.104 1.00 96.38 88 ALA A N 1
ATOM 674 C CA . ALA A 1 88 ? 16.431 -1.477 11.467 1.00 96.38 88 ALA A CA 1
ATOM 675 C C . ALA A 1 88 ? 14.962 -1.031 11.502 1.00 96.38 88 ALA A C 1
ATOM 677 O O . ALA A 1 88 ? 14.159 -1.633 12.207 1.00 96.38 88 ALA A O 1
ATOM 678 N N . ASP A 1 89 ? 14.586 -0.086 10.637 1.00 95.69 89 ASP A N 1
ATOM 679 C CA . ASP A 1 89 ? 13.210 0.408 10.551 1.00 95.69 89 ASP A CA 1
ATOM 680 C C . ASP A 1 89 ? 12.210 -0.703 10.192 1.00 95.69 89 ASP A C 1
ATOM 682 O O . ASP A 1 89 ? 11.111 -0.753 10.737 1.00 95.69 89 ASP A O 1
ATOM 686 N N . LEU A 1 90 ? 12.563 -1.609 9.272 1.00 94.44 90 LEU A N 1
ATOM 687 C CA . LEU A 1 90 ? 11.680 -2.717 8.901 1.00 94.44 90 LEU A CA 1
ATOM 688 C C . LEU A 1 90 ? 11.524 -3.758 10.016 1.00 94.44 90 LEU A C 1
ATOM 690 O O . LEU A 1 90 ? 10.465 -4.372 10.103 1.00 94.44 90 LEU A O 1
ATOM 694 N N . ILE A 1 91 ? 12.538 -3.958 10.863 1.00 93.56 91 ILE A N 1
ATOM 695 C CA . ILE A 1 91 ? 12.414 -4.806 12.057 1.00 93.56 91 ILE A CA 1
ATOM 696 C C . ILE A 1 91 ? 11.442 -4.161 13.046 1.00 93.56 91 ILE A C 1
ATOM 698 O O . ILE A 1 91 ? 10.497 -4.824 13.464 1.00 93.56 91 ILE A O 1
ATOM 702 N N . ASP A 1 92 ? 11.606 -2.870 13.335 1.00 90.56 92 ASP A N 1
ATOM 703 C CA . ASP A 1 92 ? 10.706 -2.134 14.231 1.00 90.56 92 ASP A CA 1
ATOM 704 C C . ASP A 1 92 ? 9.265 -2.142 13.690 1.00 90.56 92 ASP A C 1
ATOM 706 O O . ASP A 1 92 ? 8.294 -2.331 14.422 1.00 90.56 92 ASP A O 1
ATOM 710 N N . ARG A 1 93 ? 9.103 -2.029 12.366 1.00 89.12 93 ARG A N 1
ATOM 711 C CA . ARG A 1 93 ? 7.797 -2.106 11.702 1.00 89.12 93 ARG A CA 1
ATOM 712 C C . ARG A 1 93 ? 7.092 -3.446 11.902 1.00 89.12 93 ARG A C 1
ATOM 714 O O . ARG A 1 93 ? 5.862 -3.456 11.962 1.00 89.12 93 ARG A O 1
ATOM 721 N N . LEU A 1 94 ? 7.825 -4.558 11.991 1.00 89.12 94 LEU A N 1
ATOM 722 C CA . LEU A 1 94 ? 7.230 -5.875 12.247 1.00 89.12 94 LEU A CA 1
ATOM 723 C C . LEU A 1 94 ? 6.597 -5.958 13.640 1.00 89.12 94 LEU A C 1
ATOM 725 O O . LEU A 1 94 ? 5.633 -6.695 13.807 1.00 89.12 94 LEU A O 1
ATOM 729 N N . GLU A 1 95 ? 7.090 -5.192 14.613 1.00 84.56 95 GLU A N 1
ATOM 730 C CA . GLU A 1 95 ? 6.478 -5.109 15.946 1.00 84.56 95 GLU A CA 1
ATOM 731 C C . GLU A 1 95 ? 5.216 -4.228 15.951 1.00 84.56 95 GLU A C 1
ATOM 733 O O . GLU A 1 95 ? 4.334 -4.406 16.787 1.00 84.56 95 GLU A O 1
ATOM 738 N N . LEU A 1 96 ? 5.108 -3.296 14.996 1.00 80.06 96 LEU A N 1
ATOM 739 C CA . LEU A 1 96 ? 3.990 -2.352 14.868 1.00 80.06 96 LEU A CA 1
ATOM 740 C C . LEU A 1 96 ? 2.857 -2.842 13.953 1.00 80.06 96 LEU A C 1
ATOM 742 O O . LEU A 1 96 ? 1.784 -2.231 13.932 1.00 80.06 96 LEU A O 1
ATOM 746 N N . THR A 1 97 ? 3.094 -3.873 13.139 1.00 91.81 97 THR A N 1
ATOM 747 C CA . THR A 1 97 ? 2.103 -4.395 12.189 1.00 91.81 97 THR A CA 1
ATOM 748 C C . THR A 1 97 ? 1.194 -5.417 12.867 1.00 91.81 97 THR A C 1
ATOM 750 O O . THR A 1 97 ? 1.671 -6.309 13.560 1.00 91.81 97 THR A O 1
ATOM 753 N N . ALA A 1 98 ? -0.114 -5.323 12.635 1.00 95.94 98 ALA A N 1
ATOM 754 C CA . ALA A 1 98 ? -1.080 -6.276 13.182 1.00 95.94 98 ALA A CA 1
ATOM 755 C C . ALA A 1 98 ? -1.058 -7.609 12.423 1.00 95.94 98 ALA A C 1
ATOM 757 O O . ALA A 1 98 ? -1.209 -8.675 13.001 1.00 95.94 98 ALA A O 1
ATOM 758 N N . GLY A 1 99 ? -0.806 -7.551 11.114 1.00 95.31 99 GLY A N 1
ATOM 759 C CA . GLY A 1 99 ? -0.689 -8.736 10.277 1.00 95.31 99 GLY A CA 1
ATOM 760 C C . GLY A 1 99 ? -0.081 -8.433 8.916 1.00 95.31 99 GLY A C 1
ATOM 761 O O . GLY A 1 99 ? -0.056 -7.285 8.460 1.00 95.31 99 GLY A O 1
ATOM 762 N N . LEU A 1 100 ? 0.415 -9.481 8.261 1.00 95.94 100 LEU A N 1
ATOM 763 C CA . LEU A 1 100 ? 0.892 -9.434 6.883 1.00 95.94 100 LEU A CA 1
ATOM 764 C C . LEU A 1 100 ? 0.113 -10.430 6.028 1.00 95.94 100 LEU A C 1
ATOM 766 O O . LEU A 1 100 ? -0.251 -11.506 6.498 1.00 95.94 100 LEU A O 1
ATOM 770 N N . TRP A 1 101 ? -0.117 -10.083 4.764 1.00 97.31 101 TRP A N 1
ATOM 771 C CA . TRP A 1 101 ? -0.863 -10.925 3.830 1.00 97.31 101 TRP A CA 1
ATOM 772 C C . TRP A 1 101 ? -0.052 -11.289 2.589 1.00 97.31 101 TRP A C 1
ATOM 774 O O . TRP A 1 101 ? 0.749 -10.498 2.078 1.00 97.31 101 TRP A O 1
ATOM 784 N N . ASN A 1 102 ? -0.319 -12.486 2.065 1.00 96.50 102 ASN A N 1
ATOM 785 C CA . ASN A 1 102 ? 0.256 -13.035 0.843 1.00 96.50 102 ASN A CA 1
ATOM 786 C C . ASN A 1 102 ? -0.708 -13.073 -0.344 1.00 96.50 102 ASN A C 1
ATOM 788 O O . ASN A 1 102 ? -0.293 -12.975 -1.505 1.00 96.50 102 ASN A O 1
ATOM 792 N N . ASN A 1 103 ? -2.005 -13.160 -0.081 1.00 96.44 103 ASN A N 1
ATOM 793 C CA . ASN A 1 103 ? -3.037 -13.114 -1.109 1.00 96.44 103 ASN A CA 1
ATOM 794 C C . ASN A 1 103 ? -4.237 -12.265 -0.663 1.00 96.44 103 ASN A C 1
ATOM 796 O O . ASN A 1 103 ? -4.328 -11.838 0.485 1.00 96.44 103 ASN A O 1
ATOM 800 N N . GLY A 1 104 ? -5.153 -11.991 -1.594 1.00 96.38 104 GLY A N 1
ATOM 801 C CA . GLY A 1 104 ? -6.276 -11.091 -1.328 1.00 96.38 104 GLY A CA 1
ATOM 802 C C . GLY A 1 104 ? -7.274 -11.646 -0.317 1.00 96.38 104 GLY A C 1
ATOM 803 O O . GLY A 1 104 ? -7.855 -10.858 0.415 1.00 96.38 104 GLY A O 1
ATOM 804 N N . GLY A 1 105 ? -7.424 -12.972 -0.227 1.00 97.94 105 GLY A N 1
ATOM 805 C CA . GLY A 1 105 ? -8.290 -13.600 0.772 1.00 97.94 105 GLY A CA 1
ATOM 806 C C . GLY A 1 105 ? -7.758 -13.422 2.193 1.00 97.94 105 GLY A C 1
ATOM 807 O O . GLY A 1 105 ? -8.521 -13.082 3.088 1.00 97.94 105 GLY A O 1
ATOM 808 N N . GLU A 1 106 ? -6.445 -13.566 2.392 1.00 98.38 106 GLU A N 1
ATOM 809 C CA . GLU A 1 106 ? -5.797 -13.263 3.679 1.00 98.38 106 GLU A CA 1
ATOM 810 C C . GLU A 1 106 ? -5.933 -11.781 4.044 1.00 98.38 106 GLU A C 1
ATOM 812 O O . GLU A 1 106 ? -6.261 -11.449 5.179 1.00 98.38 106 GLU A O 1
ATOM 817 N N . SER A 1 107 ? -5.739 -10.878 3.076 1.00 98.06 107 SER A N 1
ATOM 818 C CA . SER A 1 107 ? -5.921 -9.441 3.308 1.00 98.06 107 SER A CA 1
ATOM 819 C C . SER A 1 107 ? -7.358 -9.096 3.701 1.00 98.06 107 SER A C 1
ATOM 821 O O . SER A 1 107 ? -7.573 -8.327 4.637 1.00 98.06 107 SER A O 1
ATOM 823 N N . GLU A 1 108 ? -8.335 -9.682 3.009 1.00 98.19 108 GLU A N 1
ATOM 824 C CA . GLU A 1 108 ? -9.750 -9.527 3.328 1.00 98.19 108 GLU A CA 1
ATOM 825 C C . GLU A 1 108 ? -10.062 -10.051 4.731 1.00 98.19 108 GLU A C 1
ATOM 827 O O . GLU A 1 108 ? -10.748 -9.378 5.496 1.00 98.19 108 GLU A O 1
ATOM 832 N N . GLN A 1 109 ? -9.522 -11.218 5.094 1.00 98.06 109 GLN A N 1
ATOM 833 C CA . GLN A 1 109 ? -9.703 -11.800 6.418 1.00 98.06 109 GLN A CA 1
ATOM 834 C C . GLN A 1 109 ? -9.179 -10.876 7.522 1.00 98.06 109 GLN A C 1
ATOM 836 O O . GLN A 1 109 ? -9.905 -10.669 8.487 1.00 98.06 109 GLN A O 1
ATOM 841 N N . LEU A 1 110 ? -7.985 -10.294 7.362 1.00 98.25 110 LEU A N 1
ATOM 842 C CA . LEU A 1 110 ? -7.397 -9.367 8.340 1.00 98.25 110 LEU A CA 1
ATOM 843 C C . LEU A 1 110 ? -8.255 -8.111 8.563 1.00 98.25 110 LEU A C 1
ATOM 845 O O . LEU A 1 110 ? -8.361 -7.630 9.687 1.00 98.25 110 LEU A O 1
ATOM 849 N N . LEU A 1 111 ? -8.868 -7.575 7.502 1.00 98.12 111 LEU A N 1
ATOM 850 C CA . LEU A 1 111 ? -9.750 -6.407 7.617 1.00 98.12 111 LEU A CA 1
ATOM 851 C C . LEU A 1 111 ? -11.116 -6.779 8.213 1.00 98.12 111 LEU A C 1
ATOM 853 O O . LEU A 1 111 ? -11.681 -6.005 8.979 1.00 98.12 111 LEU A O 1
ATOM 857 N N . ARG A 1 112 ? -11.656 -7.958 7.867 1.00 97.12 112 ARG A N 1
ATOM 858 C CA . ARG A 1 112 ? -12.940 -8.461 8.389 1.00 97.12 112 ARG A CA 1
ATOM 859 C C . ARG A 1 112 ? -12.875 -8.897 9.845 1.00 97.12 112 ARG A C 1
ATOM 861 O O . ARG A 1 112 ? -13.888 -8.821 10.528 1.00 97.12 112 ARG A O 1
ATOM 868 N N . SER A 1 113 ? -11.733 -9.418 10.291 1.00 97.19 113 SER A N 1
ATOM 869 C CA . SER A 1 113 ? -11.516 -9.790 11.691 1.00 97.19 113 SER A CA 1
ATOM 870 C C . SER A 1 113 ? -11.245 -8.584 12.584 1.00 97.19 113 SER A C 1
ATOM 872 O O . SER A 1 113 ? -11.133 -8.770 13.792 1.00 97.19 113 SER A O 1
ATOM 874 N N . GLU A 1 114 ? -11.121 -7.388 11.996 1.00 97.06 114 GLU A N 1
ATOM 875 C CA . GLU A 1 114 ? -10.766 -6.145 12.685 1.00 97.06 114 GLU A CA 1
ATOM 876 C C . GLU A 1 114 ? -9.370 -6.182 13.333 1.00 97.06 114 GLU A C 1
ATOM 878 O O . GLU A 1 114 ? -9.009 -5.312 14.119 1.00 97.06 114 GLU A O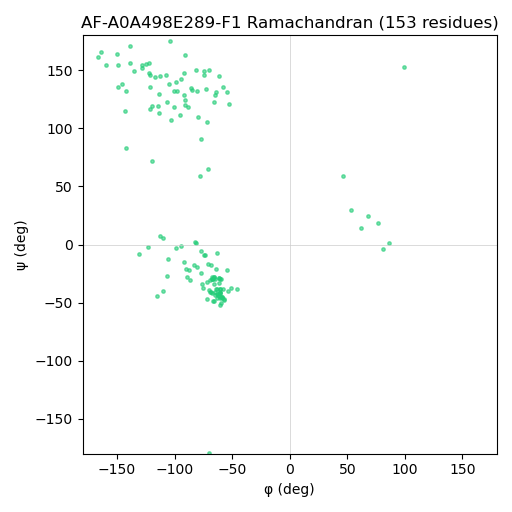 1
ATOM 883 N N . GLU A 1 115 ? -8.547 -7.168 12.965 1.00 96.69 115 GLU A N 1
ATOM 884 C CA . GLU A 1 115 ? -7.141 -7.250 13.364 1.00 96.69 115 GLU A CA 1
ATOM 885 C C . GLU A 1 115 ? -6.322 -6.154 12.674 1.00 96.69 115 GLU A C 1
ATOM 887 O O . GLU A 1 115 ? -5.496 -5.495 13.297 1.00 96.69 115 GLU A O 1
ATOM 892 N N . VAL A 1 116 ? -6.595 -5.912 11.389 1.00 98.12 116 VAL A N 1
ATOM 893 C CA . VAL A 1 116 ? -6.045 -4.785 10.633 1.00 98.12 116 VAL A CA 1
ATOM 894 C C . VAL A 1 116 ? -7.136 -3.743 10.409 1.00 98.12 116 VAL A C 1
ATOM 896 O O . VAL A 1 116 ? -8.152 -4.018 9.774 1.00 98.12 116 VAL A O 1
ATOM 899 N N . GLY A 1 117 ? -6.883 -2.517 10.860 1.00 97.88 117 GLY A N 1
ATOM 900 C CA . GLY A 1 117 ? -7.711 -1.344 10.593 1.00 97.88 117 GLY A CA 1
ATOM 901 C C . GLY A 1 117 ? -7.327 -0.598 9.317 1.00 97.88 117 GLY A C 1
ATOM 902 O O . GLY A 1 117 ? -8.183 0.008 8.681 1.00 97.88 117 GLY A O 1
ATOM 903 N N . VAL A 1 118 ? -6.064 -0.656 8.888 1.00 98.25 118 VAL A N 1
ATOM 904 C CA . VAL A 1 118 ? -5.627 0.008 7.651 1.00 98.25 118 VAL A CA 1
ATOM 905 C C . VAL A 1 118 ? -4.489 -0.736 6.974 1.00 98.25 118 VAL A C 1
ATOM 907 O O . VAL A 1 118 ? -3.529 -1.143 7.621 1.00 98.25 118 VAL A O 1
ATOM 910 N N . GLN A 1 119 ? -4.567 -0.910 5.653 1.00 97.62 119 GLN A N 1
ATOM 911 C CA . GLN A 1 119 ? -3.457 -1.473 4.881 1.00 97.62 119 GLN A CA 1
ATOM 912 C C . GLN A 1 119 ? -3.520 -1.150 3.387 1.00 97.62 119 GLN A C 1
ATOM 914 O O . GLN A 1 119 ? -4.609 -1.002 2.827 1.00 97.62 119 GLN A O 1
ATOM 919 N N . PRO A 1 120 ? -2.371 -1.140 2.689 1.00 97.12 120 PRO A N 1
ATOM 920 C CA . PRO A 1 120 ? -2.346 -1.218 1.238 1.00 97.12 120 PRO A CA 1
ATOM 921 C C . PRO A 1 120 ? -2.893 -2.572 0.774 1.00 97.12 120 PRO A C 1
ATOM 923 O O . PRO A 1 120 ? -2.413 -3.620 1.210 1.00 97.12 120 PRO A O 1
ATOM 926 N N . VAL A 1 121 ? -3.860 -2.572 -0.144 1.00 97.56 121 VAL A N 1
ATOM 927 C CA . VAL A 1 121 ? -4.460 -3.804 -0.681 1.00 97.56 121 VAL A CA 1
ATOM 928 C C . VAL A 1 121 ? -4.922 -3.630 -2.124 1.00 97.56 121 VAL A C 1
ATOM 930 O O . VAL A 1 121 ? -5.203 -2.529 -2.589 1.00 97.56 121 VAL A O 1
ATOM 933 N N . TRP A 1 122 ? -4.990 -4.731 -2.872 1.00 96.75 122 TRP A N 1
ATOM 934 C CA . TRP A 1 122 ? -5.516 -4.741 -4.232 1.00 96.75 122 TRP A CA 1
ATOM 935 C C . TRP A 1 122 ? -6.962 -4.238 -4.303 1.00 96.75 122 TRP A C 1
ATOM 937 O O . TRP A 1 122 ? -7.829 -4.684 -3.556 1.00 96.75 122 TRP A O 1
ATOM 947 N N . ASN A 1 123 ? -7.237 -3.381 -5.290 1.00 95.38 123 ASN A N 1
ATOM 948 C CA . ASN A 1 123 ? -8.539 -2.732 -5.494 1.00 95.38 123 ASN A CA 1
ATOM 949 C C . ASN A 1 123 ? -9.766 -3.653 -5.397 1.00 95.38 123 ASN A C 1
ATOM 951 O O . ASN A 1 123 ? -10.802 -3.228 -4.883 1.00 95.38 123 ASN A O 1
ATOM 955 N N . TYR A 1 124 ? -9.662 -4.886 -5.906 1.00 95.06 124 TYR A N 1
ATOM 956 C CA . TYR A 1 124 ? -10.792 -5.815 -5.928 1.00 95.06 124 TYR A CA 1
ATOM 957 C C . TYR A 1 124 ? -11.199 -6.279 -4.525 1.00 95.06 124 TYR A C 1
ATOM 959 O O . TYR A 1 124 ? -12.376 -6.541 -4.313 1.00 95.06 124 TYR A O 1
ATOM 967 N N . VAL A 1 125 ? -10.260 -6.347 -3.572 1.00 97.75 125 VAL A N 1
ATOM 968 C CA . VAL A 1 125 ? -10.560 -6.720 -2.182 1.00 97.75 125 VAL A CA 1
ATOM 969 C C . VAL A 1 125 ? -11.442 -5.644 -1.558 1.00 97.75 125 VAL A C 1
ATOM 971 O O . VAL A 1 125 ? -12.522 -5.944 -1.064 1.00 97.75 125 VAL A O 1
ATOM 974 N N . ILE A 1 126 ? -11.054 -4.372 -1.705 1.00 98.25 126 ILE A N 1
ATOM 975 C CA . ILE A 1 126 ? -11.858 -3.235 -1.231 1.00 98.25 126 ILE A CA 1
ATOM 976 C C . ILE A 1 126 ? -13.232 -3.235 -1.896 1.00 98.25 126 ILE A C 1
ATOM 978 O O . ILE A 1 126 ? -14.244 -3.057 -1.231 1.00 98.25 126 ILE A O 1
ATOM 982 N N . GLN A 1 127 ? -13.281 -3.454 -3.213 1.00 97.75 127 GLN A N 1
ATOM 983 C CA . GLN A 1 127 ? -14.545 -3.501 -3.944 1.00 97.75 127 GLN A CA 1
ATOM 984 C C . GLN A 1 127 ? -15.466 -4.623 -3.441 1.00 97.75 127 GLN A C 1
ATOM 986 O O . GLN A 1 127 ? -16.668 -4.398 -3.314 1.00 97.75 127 GLN A O 1
ATOM 991 N N . SER A 1 128 ? -14.912 -5.805 -3.157 1.00 97.69 128 SER A N 1
ATOM 992 C CA . SER A 1 128 ? -15.645 -6.941 -2.589 1.00 97.69 128 SER A CA 1
ATOM 993 C C . SER A 1 128 ? -16.242 -6.573 -1.230 1.00 97.69 128 SER A C 1
ATOM 995 O O . SER A 1 128 ? -17.453 -6.636 -1.043 1.00 97.69 128 SER A O 1
ATOM 997 N N . MET A 1 129 ? -15.415 -6.053 -0.321 1.00 98.12 129 MET A N 1
ATOM 998 C CA . MET A 1 129 ? -15.838 -5.661 1.025 1.00 98.12 129 MET A CA 1
ATOM 999 C C . MET A 1 129 ? -16.900 -4.553 1.024 1.00 98.12 129 MET A C 1
ATOM 1001 O O . MET A 1 129 ? -17.885 -4.641 1.753 1.00 98.12 129 MET A O 1
ATOM 1005 N N . GLN A 1 130 ? -16.741 -3.542 0.167 1.00 98.31 130 GLN A N 1
ATOM 1006 C CA . GLN A 1 130 ? -17.735 -2.480 -0.017 1.00 98.31 130 GLN A CA 1
ATOM 1007 C C . GLN A 1 130 ? -19.061 -3.023 -0.564 1.00 98.31 130 GLN A C 1
ATOM 1009 O O . GLN A 1 130 ? -20.127 -2.574 -0.151 1.00 98.31 130 GLN A O 1
ATOM 1014 N N . SER A 1 131 ? -19.009 -4.000 -1.476 1.00 98.12 131 SER A N 1
ATOM 1015 C CA . SER A 1 131 ? -20.213 -4.644 -2.025 1.00 98.12 131 SER A CA 1
ATOM 1016 C C . SER A 1 131 ? -20.966 -5.451 -0.965 1.00 98.12 131 SER A C 1
ATOM 1018 O O . SER A 1 131 ? -22.192 -5.523 -1.013 1.00 98.12 131 SER A O 1
ATOM 1020 N N . ASP A 1 132 ? -20.240 -5.985 0.017 1.00 98.00 132 ASP A N 1
ATOM 1021 C CA . ASP A 1 132 ? -20.794 -6.681 1.181 1.0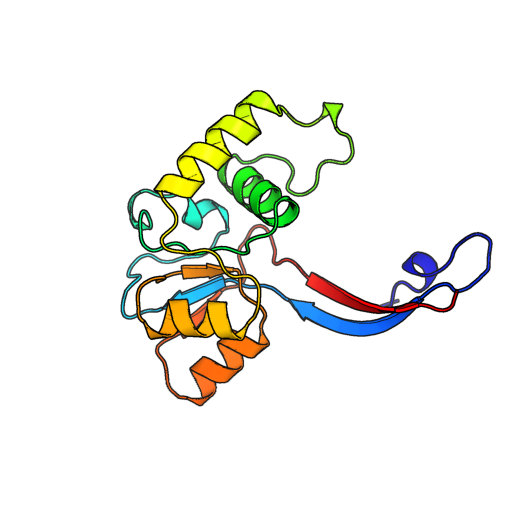0 98.00 132 ASP A CA 1
ATOM 1022 C C . ASP A 1 132 ? -21.265 -5.728 2.295 1.00 98.00 132 ASP A C 1
ATOM 1024 O O . ASP A 1 132 ? -21.744 -6.180 3.334 1.00 98.00 132 ASP A O 1
ATOM 1028 N N . GLY A 1 133 ? -21.157 -4.410 2.089 1.00 97.81 133 GLY A N 1
ATOM 1029 C CA . GLY A 1 133 ? -21.616 -3.393 3.034 1.00 97.81 133 GLY A CA 1
ATOM 1030 C C . GLY A 1 133 ? -20.702 -3.191 4.242 1.00 97.81 133 GLY A C 1
ATOM 1031 O O . GLY A 1 133 ? -21.153 -2.648 5.247 1.00 97.81 133 GLY A O 1
ATOM 1032 N N . LEU 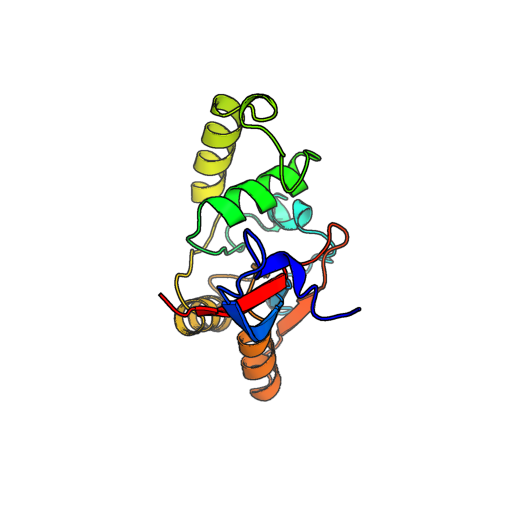A 1 134 ? -19.440 -3.624 4.164 1.00 98.00 134 LEU A N 1
ATOM 1033 C CA . LEU A 1 134 ? -18.471 -3.380 5.229 1.00 98.00 134 LEU A CA 1
ATOM 1034 C C . LEU A 1 134 ? -17.991 -1.919 5.248 1.00 98.00 134 LEU A C 1
ATOM 1036 O O . LEU A 1 134 ? -17.885 -1.300 4.182 1.00 98.00 134 LEU A O 1
ATOM 1040 N N . PRO A 1 135 ? -17.638 -1.389 6.433 1.00 97.50 135 PRO A N 1
ATOM 1041 C CA . PRO A 1 135 ? -17.214 -0.004 6.645 1.00 97.50 135 PRO A CA 1
ATOM 1042 C C . PRO A 1 135 ? -15.756 0.212 6.206 1.00 97.50 135 PRO A C 1
ATOM 1044 O O . PRO A 1 135 ? -14.887 0.556 6.999 1.00 97.50 135 PRO A O 1
ATOM 1047 N N . VAL A 1 136 ? -15.458 -0.049 4.930 1.00 98.31 136 VAL A N 1
ATOM 1048 C CA . VAL A 1 136 ? -14.112 0.107 4.366 1.00 98.31 136 VAL A CA 1
ATOM 1049 C C . VAL A 1 136 ? -14.082 1.205 3.315 1.00 98.31 136 VAL A C 1
ATOM 1051 O O . VAL A 1 136 ? -14.706 1.114 2.250 1.00 98.31 136 VAL A O 1
ATOM 1054 N N . GLU A 1 137 ? -13.268 2.216 3.576 1.00 98.06 137 GLU A N 1
ATOM 1055 C CA . GLU A 1 137 ? -12.974 3.293 2.648 1.00 98.06 137 GLU A CA 1
ATOM 1056 C C . GLU A 1 137 ? -11.741 2.993 1.795 1.00 98.06 137 GLU A C 1
ATOM 1058 O O . GLU A 1 137 ? -10.794 2.319 2.207 1.00 98.06 137 GLU A O 1
ATOM 1063 N N . ARG A 1 138 ? -11.775 3.501 0.558 1.00 98.31 138 ARG A N 1
ATOM 1064 C CA . ARG A 1 138 ? -10.650 3.448 -0.377 1.00 98.31 138 ARG A CA 1
ATOM 1065 C C . ARG A 1 138 ? -9.947 4.796 -0.362 1.00 98.31 138 ARG A C 1
ATOM 1067 O O . ARG A 1 138 ? -10.524 5.775 -0.828 1.00 98.31 138 ARG A O 1
ATOM 1074 N N . VAL A 1 139 ? -8.681 4.811 0.034 1.00 98.44 139 VAL A N 1
ATOM 1075 C CA . VAL A 1 139 ? -7.845 6.015 0.015 1.00 98.44 139 VAL A CA 1
ATOM 1076 C C . VAL A 1 139 ? -6.715 5.856 -0.996 1.00 98.44 139 VAL A C 1
ATOM 1078 O O . VAL A 1 139 ? -5.971 4.874 -0.997 1.00 98.44 139 VAL A O 1
ATOM 1081 N N . TYR A 1 140 ? -6.565 6.854 -1.865 1.00 97.75 140 TYR A N 1
ATOM 1082 C CA . TYR A 1 140 ? -5.396 6.990 -2.727 1.00 97.75 140 TYR A CA 1
ATOM 1083 C C . TYR A 1 140 ? -4.393 7.929 -2.049 1.00 97.75 140 TYR A C 1
ATOM 1085 O O . TYR A 1 140 ? -4.695 9.116 -1.932 1.00 97.75 140 TYR A O 1
ATOM 1093 N N . PRO A 1 141 ? -3.230 7.425 -1.599 1.00 97.06 141 PRO A N 1
ATOM 1094 C CA . PRO A 1 141 ? -2.301 8.221 -0.808 1.00 97.06 141 PRO A CA 1
ATOM 1095 C C . PRO A 1 141 ? -1.628 9.318 -1.639 1.00 97.06 141 PRO A C 1
ATOM 1097 O O . PRO A 1 141 ? -1.406 9.149 -2.845 1.00 97.06 141 PRO A O 1
ATOM 1100 N N . SER A 1 142 ? -1.274 10.425 -0.985 1.00 96.81 142 SER A N 1
ATOM 1101 C CA . SER A 1 142 ? -0.670 11.608 -1.615 1.00 96.81 142 SER A CA 1
ATOM 1102 C C . SER A 1 142 ? 0.681 11.338 -2.297 1.00 96.81 142 SER A C 1
ATOM 1104 O O . SER A 1 142 ? 0.995 11.958 -3.312 1.00 96.81 142 SER A O 1
ATOM 1106 N N . GLU A 1 143 ? 1.442 10.354 -1.811 1.00 94.94 143 GLU A N 1
ATOM 1107 C CA . GLU A 1 143 ? 2.706 9.891 -2.397 1.00 94.94 143 GLU A CA 1
ATOM 1108 C C . GLU A 1 143 ? 2.502 9.063 -3.681 1.00 94.94 143 GLU A C 1
ATOM 1110 O O . GLU A 1 143 ? 3.454 8.755 -4.399 1.00 94.94 143 GLU A O 1
ATOM 1115 N N . GLY A 1 144 ? 1.251 8.713 -3.991 1.00 91.31 144 GLY A N 1
ATOM 1116 C CA . GLY A 1 144 ? 0.862 7.884 -5.122 1.00 91.31 144 GLY A CA 1
ATOM 1117 C C . GLY A 1 144 ? 0.598 6.426 -4.742 1.00 91.31 144 GLY A C 1
ATOM 1118 O O . GLY A 1 144 ? 1.148 5.870 -3.795 1.00 91.31 144 GLY A O 1
ATOM 1119 N N . THR A 1 145 ? -0.264 5.768 -5.519 1.00 89.94 145 THR A N 1
ATOM 1120 C CA . THR A 1 145 ? -0.596 4.350 -5.326 1.00 89.94 145 THR A CA 1
ATOM 1121 C C . THR A 1 145 ? 0.269 3.449 -6.203 1.00 89.94 145 THR A C 1
ATOM 1123 O O . THR A 1 145 ? 0.534 3.747 -7.374 1.00 89.94 145 THR A O 1
ATOM 1126 N N . LYS A 1 146 ? 0.661 2.286 -5.676 1.00 90.06 146 LYS A N 1
ATOM 1127 C CA . LYS A 1 146 ? 1.312 1.257 -6.486 1.00 90.06 146 LYS A CA 1
ATOM 1128 C C . LYS A 1 146 ? 0.327 0.726 -7.531 1.00 90.06 146 LYS A C 1
ATOM 1130 O O . LYS A 1 146 ? -0.700 0.148 -7.196 1.00 90.06 146 LYS A O 1
ATOM 1135 N N . ALA A 1 147 ? 0.701 0.831 -8.802 1.00 89.38 147 ALA A N 1
ATOM 1136 C CA . ALA A 1 147 ? 0.043 0.154 -9.914 1.00 89.38 147 ALA A CA 1
ATOM 1137 C C . ALA A 1 147 ? 0.852 -1.038 -10.439 1.00 89.38 147 ALA A C 1
ATOM 1139 O O . ALA A 1 147 ? 2.067 -0.931 -10.595 1.00 89.38 147 ALA A O 1
ATOM 1140 N N . TRP A 1 148 ? 0.214 -2.162 -10.752 1.00 87.12 148 TRP A N 1
ATOM 1141 C CA . TRP A 1 148 ? 0.845 -3.366 -11.303 1.00 87.12 148 TRP A CA 1
ATOM 1142 C C . TRP A 1 148 ? 0.187 -3.797 -12.613 1.00 87.12 148 TRP A C 1
ATOM 1144 O O . TRP A 1 148 ? -0.986 -3.520 -12.858 1.00 87.12 148 TRP A O 1
ATOM 1154 N N . PHE A 1 149 ? 0.958 -4.514 -13.430 1.00 86.88 149 PHE A N 1
ATOM 1155 C CA . PHE A 1 149 ? 0.481 -5.153 -14.647 1.00 86.88 149 PHE A CA 1
ATOM 1156 C C . PHE A 1 149 ? 0.732 -6.652 -14.549 1.00 86.88 149 PHE A C 1
ATOM 1158 O O . PHE A 1 149 ? 1.812 -7.077 -14.143 1.00 86.88 149 PHE A O 1
ATOM 1165 N N . ILE A 1 150 ? -0.262 -7.445 -14.932 1.00 87.75 150 ILE A N 1
ATOM 1166 C CA . ILE A 1 150 ? -0.068 -8.864 -15.222 1.00 87.75 150 ILE A CA 1
ATOM 1167 C C . ILE A 1 150 ? 0.060 -8.979 -16.731 1.00 87.75 150 ILE A C 1
ATOM 1169 O O . ILE A 1 150 ? -0.759 -8.424 -17.467 1.00 87.75 150 ILE A O 1
ATOM 1173 N N . GLN A 1 151 ? 1.075 -9.707 -17.172 1.00 87.25 151 GLN A N 1
ATOM 1174 C CA . GLN A 1 151 ? 1.399 -9.914 -18.574 1.00 87.25 151 GLN A CA 1
ATOM 1175 C C . GLN A 1 151 ? 1.547 -11.402 -18.879 1.00 87.25 151 GLN A C 1
ATOM 1177 O O . GLN A 1 151 ? 1.909 -12.193 -18.007 1.00 87.25 151 GLN A O 1
ATOM 1182 N N . HIS A 1 152 ? 1.272 -11.769 -20.124 1.00 88.69 152 HIS A N 1
ATOM 1183 C CA . HIS A 1 152 ? 1.658 -13.061 -20.671 1.00 88.69 152 HIS A CA 1
ATOM 1184 C C . HIS A 1 152 ? 3.025 -12.921 -21.323 1.00 88.69 152 HIS A C 1
ATOM 1186 O O . HIS A 1 152 ? 3.186 -12.077 -22.200 1.00 88.69 152 HIS A O 1
ATOM 1192 N N . CYS A 1 153 ? 3.985 -13.742 -20.908 1.00 86.38 153 CYS A N 1
ATOM 1193 C CA . CYS A 1 153 ? 5.303 -13.770 -21.528 1.00 86.38 153 CYS A CA 1
ATOM 1194 C C . CYS A 1 153 ? 5.392 -14.928 -22.522 1.00 86.38 153 CYS A C 1
ATOM 1196 O O . CYS A 1 153 ? 4.908 -16.028 -22.239 1.00 86.38 153 CYS A O 1
ATOM 1198 N N . ILE A 1 154 ? 6.030 -14.680 -23.663 1.00 77.69 154 ILE A N 1
ATOM 1199 C CA . ILE A 1 154 ? 6.433 -15.721 -24.612 1.00 77.69 154 ILE A CA 1
ATOM 1200 C C . ILE A 1 154 ? 7.924 -15.962 -24.370 1.00 77.69 154 ILE A C 1
ATOM 1202 O O . ILE A 1 154 ? 8.683 -15.009 -24.201 1.00 77.69 154 ILE A O 1
ATOM 1206 N N . ARG A 1 155 ? 8.316 -17.231 -24.258 1.00 63.41 155 ARG A N 1
ATOM 1207 C CA . ARG A 1 155 ? 9.708 -17.640 -24.054 1.00 63.41 155 ARG A CA 1
ATOM 1208 C C . ARG A 1 155 ? 10.342 -18.048 -25.371 1.00 63.41 155 ARG A C 1
ATOM 1210 O O . ARG A 1 155 ? 9.638 -18.734 -26.144 1.00 63.41 155 ARG A O 1
#

Sequence (155 aa):
DFLKAEYFEQDGEVYGIPRSFGQTPLAVNTDIVEQDVTALADLWTEPLAGVVGGRDDARLQVLYRNAAKGEPLNPASADDVDFDSLRADLIDRLELTAGLWNNGGESEQLLRSEEVGVQPVWNYVIQSMQSDGLPVERVYPSEGTKAWFIQHCIR

Solvent-accessible surface area (backbone atoms only — not comparable to full-atom values): 8850 Å² total; per-residue (Å²): 130,90,80,53,66,72,81,29,42,57,98,91,40,79,43,47,44,84,74,45,76,49,42,34,31,32,38,35,28,60,89,72,42,85,69,92,72,55,41,55,34,51,69,73,37,77,93,40,55,53,23,21,30,36,57,72,40,72,72,57,48,52,28,43,51,19,44,52,70,75,44,71,60,73,66,91,49,74,88,78,51,63,61,68,62,51,50,51,54,53,54,57,45,61,76,33,38,48,46,70,26,88,49,63,66,53,44,47,46,36,48,73,71,62,47,20,24,33,29,59,41,53,52,66,47,54,52,52,42,44,74,73,69,45,64,53,45,83,37,71,27,77,87,58,56,56,68,49,73,46,60,52,68,67,132

Foldseek 3Di:
DPPPQVVQDDPRDGFWDWDDKWWFFKKAQVVQDVDDAAALLVCPDPSQFQQEEEAPDPLVLLLSVCRVVVHDSDDPDPVSDPVVVSVVVSVVVVNRHLYYDHDLVRVLVCVVVSSHRMYGDIPVSQVVCVVVVGRIDTHQHPVGIDMDTDIDGDD

Mean predicted aligned error: 4.27 Å

Secondary structure (DSSP, 8-state):
--S-GGGGEETTEE-EEEEEEEEE-EEEETTT--S---SSGGGGSGGGTTTEEEES-HHHHHHHHHHHHT--SS-SSGGG--HHHHHHHHHHHHHHEEEEESSHHHHHHHHHTTS-SEEE--HHHHHHHHHTT--EEEE--TT--EEEEEEEEP-